Protein AF-A0A1V2LUI0-F1 (afdb_monomer)

Solvent-accessible surface area (backbone atoms only — not comparable to full-atom values): 8981 Å² total; per-residue (Å²): 119,69,72,21,39,58,34,47,72,31,49,62,90,67,61,91,48,49,74,62,80,50,76,46,82,60,92,77,87,81,79,55,61,83,66,66,63,52,61,56,50,46,32,62,78,67,65,54,58,88,95,60,56,70,68,60,56,57,69,70,43,64,90,50,72,70,36,55,54,50,52,51,54,46,50,55,46,50,58,47,51,62,73,69,50,50,42,48,81,35,43,33,41,27,56,52,56,66,46,49,51,50,19,54,73,34,62,30,47,23,31,40,43,45,47,94,87,34,64,67,45,58,64,76,38,56,40,86,87,89,34,33,67,38,22,28,56,33,71,46,72,65,59,46,50,48,46,62,73,60,30,42,17,55,30,87,106

Organism: Pichia kudriavzevii (NCBI:txid4909)

Secondary structure (DSSP, 8-state):
----SSEEEEETTSSSSEEP--EEE-SSS--B---THHHHHHHHHHTPPTT--HHHHHHTSPSSHHHHHHHHHHHHHHHHHHHTPPBPS-EEEESSHHHHHHHHHHT-EEEEE--TT-HHHHHTTEETTTEES-SEEESSHHHHHHHHHH-EEEEE-

Foldseek 3Di:
DDFFAQKAKDFDVGDDFDFQPDEDADPDDDQFDPPVVLVVQLCVVLVPDPPDDSVVVLVPDDDDPNSVVSVVSSVVSVVVCLVVIEGDAYEQEDAALVSLVNCVSNVYQYEHAHDPVSVVSQVVQDDPPRHGNHRYYDPDVVSVVVRVVSTMGIGGD

Sequence (157 aa):
MTVHGKYRLALLGQGNGVPLRGVIFDMDGTLTKPQTWMFAEMRKQLSVPDGVVILDYLLDIPDGPLREEAEGKIRAIEERAMHEQEPTLVLMVGDSREDMQAGLEAGCAVVLLRHEDNGDSEAAFAVEGSKSKLDGIVTDFFELYKLLQDGIVVDRI

pLDDT: mean 73.51, std 13.01, range [40.25, 92.31]

InterPro domains:
  IPR023214 HAD superfamily [G3DSA:3.40.50.1000] (6-150)
  IPR036412 HAD-like superfamily [SSF56784] (10-149)

Structure (mmCIF, N/CA/C/O backbone):
data_AF-A0A1V2LUI0-F1
#
_entry.id   AF-A0A1V2LUI0-F1
#
loop_
_atom_site.group_PDB
_atom_site.id
_atom_site.type_symbol
_atom_site.label_atom_id
_atom_site.label_alt_id
_atom_site.label_comp_id
_atom_site.label_asym_id
_atom_site.label_entity_id
_atom_site.label_seq_id
_atom_site.pdbx_PDB_ins_code
_atom_site.Cartn_x
_atom_site.Cartn_y
_atom_site.Cartn_z
_atom_site.occupancy
_atom_site.B_iso_or_equiv
_atom_site.auth_seq_id
_atom_site.auth_comp_id
_atom_site.auth_asym_id
_atom_site.auth_atom_id
_atom_site.pdbx_PDB_model_num
ATOM 1 N N . MET A 1 1 ? 15.942 4.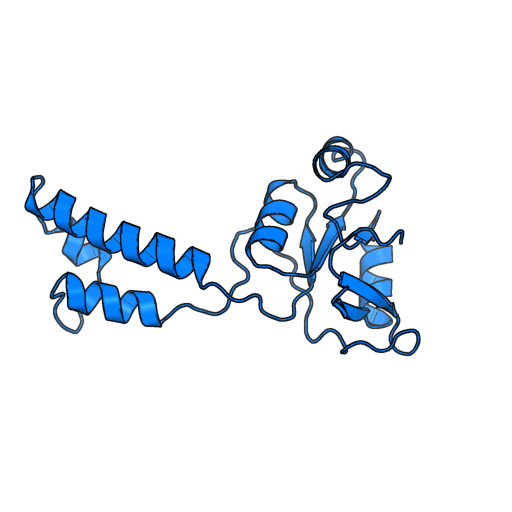928 -20.839 1.00 41.00 1 MET A N 1
ATOM 2 C CA . MET A 1 1 ? 15.668 4.398 -19.490 1.00 41.00 1 MET A CA 1
ATOM 3 C C . MET A 1 1 ? 16.882 3.645 -18.954 1.00 41.00 1 MET A C 1
ATOM 5 O O . MET A 1 1 ? 17.267 2.625 -19.520 1.00 41.00 1 MET A O 1
ATOM 9 N N . THR A 1 2 ? 17.519 4.166 -17.909 1.00 40.25 2 THR A N 1
ATOM 10 C CA . THR A 1 2 ? 18.601 3.467 -17.201 1.00 40.25 2 THR A CA 1
ATOM 11 C C . THR A 1 2 ? 17.969 2.687 -16.051 1.00 40.25 2 THR A C 1
ATOM 13 O O . THR A 1 2 ? 17.295 3.281 -15.217 1.00 40.25 2 THR A O 1
ATOM 16 N N . VAL A 1 3 ? 18.104 1.359 -16.049 1.00 48.12 3 VAL A N 1
ATOM 17 C CA . VAL A 1 3 ? 17.454 0.475 -15.067 1.00 48.12 3 VAL A CA 1
ATOM 18 C C . VAL A 1 3 ? 18.343 0.358 -13.838 1.00 48.12 3 VAL A C 1
ATOM 20 O O . VAL A 1 3 ? 19.452 -0.173 -13.929 1.00 48.12 3 VAL A O 1
ATOM 23 N N . HIS A 1 4 ? 17.858 0.816 -12.690 1.00 52.84 4 HIS A N 1
ATOM 24 C CA . HIS A 1 4 ? 18.618 0.801 -11.449 1.00 52.84 4 HIS A CA 1
ATOM 25 C C . HIS A 1 4 ? 17.738 0.385 -10.264 1.00 52.84 4 HIS A C 1
ATOM 27 O O . HIS A 1 4 ? 17.519 1.172 -9.361 1.00 52.84 4 HIS A O 1
ATOM 33 N N . GLY A 1 5 ? 17.257 -0.857 -10.222 1.00 55.66 5 GLY A N 1
ATOM 34 C CA . GLY A 1 5 ? 16.387 -1.286 -9.125 1.00 55.66 5 GLY A CA 1
ATOM 35 C C . GLY A 1 5 ? 16.284 -2.797 -8.951 1.00 55.66 5 GLY A C 1
ATOM 36 O O . GLY A 1 5 ? 17.057 -3.566 -9.532 1.00 55.66 5 GLY A O 1
ATOM 37 N N . LYS A 1 6 ? 15.349 -3.209 -8.089 1.00 59.12 6 LYS A N 1
ATOM 38 C CA . LYS A 1 6 ? 15.047 -4.614 -7.759 1.00 59.12 6 LYS A CA 1
ATOM 39 C C . LYS A 1 6 ? 14.347 -5.324 -8.913 1.00 59.12 6 LYS A C 1
ATOM 41 O O . LYS A 1 6 ? 14.353 -6.553 -8.968 1.00 59.12 6 LYS A O 1
ATOM 46 N N . TYR A 1 7 ? 13.737 -4.568 -9.818 1.00 61.38 7 TYR A N 1
ATOM 47 C CA . TYR A 1 7 ? 13.084 -5.101 -10.991 1.00 61.38 7 TYR A CA 1
ATOM 48 C C . TYR A 1 7 ? 13.709 -4.557 -12.276 1.00 61.38 7 TYR A C 1
ATOM 50 O O . TYR A 1 7 ? 14.096 -3.394 -12.379 1.00 61.38 7 TYR A O 1
ATOM 58 N N . ARG A 1 8 ? 13.805 -5.414 -13.294 1.00 67.50 8 ARG A N 1
ATOM 59 C CA . ARG A 1 8 ? 14.152 -5.005 -14.653 1.00 67.50 8 ARG A CA 1
ATOM 60 C C . ARG A 1 8 ? 12.867 -4.738 -15.413 1.00 67.50 8 ARG A C 1
ATOM 62 O O . ARG A 1 8 ? 12.042 -5.636 -15.562 1.00 67.50 8 ARG A O 1
ATOM 69 N N . LEU A 1 9 ? 12.745 -3.519 -15.920 1.00 66.75 9 LEU A N 1
ATOM 70 C CA . LEU A 1 9 ? 11.695 -3.131 -16.848 1.00 66.75 9 LEU A CA 1
ATOM 71 C C . LEU A 1 9 ? 12.211 -3.305 -18.284 1.00 66.75 9 LEU A C 1
ATOM 73 O O . LEU A 1 9 ? 13.289 -2.813 -18.624 1.00 66.75 9 LEU A O 1
ATOM 77 N N . ALA A 1 10 ? 11.459 -4.016 -19.120 1.00 69.06 10 ALA A N 1
ATOM 78 C CA . ALA A 1 10 ? 11.753 -4.201 -20.542 1.00 69.06 10 ALA A CA 1
ATOM 79 C C . ALA A 1 10 ? 10.483 -4.028 -21.382 1.00 69.06 10 ALA A C 1
ATOM 81 O O . ALA A 1 10 ? 9.377 -4.171 -20.866 1.00 69.06 10 ALA A O 1
ATOM 82 N N . LEU A 1 11 ? 10.637 -3.740 -22.676 1.00 67.19 11 LEU A N 1
ATOM 83 C CA . LEU A 1 11 ? 9.505 -3.712 -23.603 1.00 67.19 11 LEU A CA 1
ATOM 84 C C . LEU A 1 11 ? 8.947 -5.118 -23.827 1.00 67.19 11 LEU A C 1
ATOM 86 O O . LEU A 1 11 ? 9.677 -6.116 -23.760 1.00 67.19 11 LEU A O 1
ATOM 90 N N . LEU A 1 12 ? 7.656 -5.197 -24.137 1.00 60.44 12 LEU A N 1
ATOM 91 C CA . LEU A 1 12 ? 6.994 -6.452 -24.465 1.00 60.44 12 LEU A CA 1
ATOM 92 C C . LEU A 1 12 ? 7.696 -7.121 -25.661 1.00 60.44 12 LEU A C 1
ATOM 94 O O . LEU A 1 12 ? 7.850 -6.534 -26.729 1.00 60.44 12 LEU A O 1
ATOM 98 N N . GLY A 1 13 ? 8.181 -8.351 -25.463 1.00 63.00 13 GLY A N 1
ATOM 99 C CA . GLY A 1 13 ? 8.981 -9.080 -26.457 1.00 63.00 13 GLY A CA 1
ATOM 100 C C . GLY A 1 13 ? 10.499 -8.841 -26.397 1.00 63.00 13 GLY A C 1
ATOM 101 O O . GLY A 1 13 ? 11.226 -9.451 -27.177 1.00 63.00 13 GLY A O 1
ATOM 102 N N . GLN A 1 14 ? 10.994 -8.012 -25.469 1.00 68.06 14 GLN A N 1
ATOM 103 C CA . GLN A 1 14 ? 12.429 -7.756 -25.249 1.00 68.06 14 GLN A CA 1
ATOM 104 C C . GLN A 1 14 ? 12.932 -8.185 -23.853 1.00 68.06 14 GLN A C 1
ATOM 106 O O . GLN A 1 14 ? 13.972 -7.717 -23.391 1.00 68.06 14 GLN A O 1
ATOM 111 N N . GLY A 1 15 ? 12.230 -9.105 -23.182 1.00 63.03 15 GLY A N 1
ATOM 112 C CA . GLY A 1 15 ? 12.598 -9.653 -21.870 1.00 63.03 15 GLY A CA 1
ATOM 113 C C . GLY A 1 15 ? 11.846 -10.950 -21.546 1.00 63.03 15 GLY A C 1
ATOM 114 O O . GLY A 1 15 ? 10.906 -11.306 -22.254 1.00 63.03 15 GLY A O 1
ATOM 115 N N . ASN A 1 16 ? 12.263 -11.654 -20.486 1.00 65.12 16 ASN A N 1
ATOM 116 C CA . ASN A 1 16 ? 11.664 -12.932 -20.060 1.00 65.12 16 ASN A CA 1
ATOM 117 C C . ASN A 1 16 ? 10.580 -12.783 -18.977 1.00 65.12 16 ASN A C 1
ATOM 119 O O . ASN A 1 16 ? 10.050 -13.793 -18.511 1.00 65.12 16 ASN A O 1
ATOM 123 N N . GLY A 1 17 ? 10.263 -11.558 -18.567 1.00 64.81 17 GLY A N 1
ATOM 124 C CA . GLY A 1 17 ? 9.344 -11.323 -17.463 1.00 64.81 17 GLY A CA 1
ATOM 125 C C . GLY A 1 17 ? 7.868 -11.404 -17.794 1.00 64.81 17 GLY A C 1
ATOM 126 O O . GLY A 1 17 ? 7.437 -11.786 -18.883 1.00 64.81 17 GLY A O 1
ATOM 127 N N . VAL A 1 18 ? 7.070 -11.008 -16.808 1.00 70.44 18 VAL A N 1
ATOM 128 C CA . VAL A 1 18 ? 5.611 -11.019 -16.906 1.00 70.44 18 VAL A CA 1
ATOM 129 C C . VAL A 1 18 ? 5.074 -9.685 -17.439 1.00 70.44 18 VAL A C 1
ATOM 131 O O . VAL A 1 18 ? 5.539 -8.631 -16.994 1.00 70.44 18 VAL A O 1
ATOM 134 N N . PRO A 1 19 ? 4.085 -9.700 -18.361 1.00 66.25 19 PRO A N 1
ATOM 135 C CA . PRO A 1 19 ? 3.427 -8.486 -18.836 1.00 66.25 19 PRO A CA 1
ATOM 136 C C . PRO A 1 19 ? 2.828 -7.680 -17.680 1.00 66.25 19 PRO A C 1
ATOM 138 O O . PRO A 1 19 ? 2.142 -8.242 -16.816 1.00 66.25 19 PRO A O 1
ATOM 141 N N . LEU A 1 20 ? 3.055 -6.366 -17.685 1.00 65.88 20 LEU A N 1
ATOM 142 C CA . LEU A 1 20 ? 2.465 -5.437 -16.730 1.00 65.88 20 LEU A CA 1
ATOM 143 C C . LEU A 1 20 ? 0.938 -5.467 -16.874 1.00 65.88 20 LEU A C 1
ATOM 145 O O . LEU A 1 20 ? 0.399 -5.269 -17.961 1.00 65.88 20 LEU A O 1
ATOM 149 N N . ARG A 1 21 ? 0.231 -5.743 -15.773 1.00 55.94 21 ARG A N 1
ATOM 150 C CA . ARG A 1 21 ? -1.236 -5.907 -15.787 1.00 55.94 21 ARG A CA 1
ATOM 151 C C . ARG A 1 21 ? -2.004 -4.613 -15.535 1.00 55.94 21 ARG A C 1
ATOM 153 O O . ARG A 1 21 ? -3.216 -4.590 -15.716 1.00 55.94 21 ARG A O 1
ATOM 160 N N . GLY A 1 22 ? -1.316 -3.563 -15.104 1.00 51.97 22 GLY A N 1
ATOM 161 C CA . GLY A 1 22 ? -1.906 -2.272 -14.793 1.00 51.97 22 GLY A CA 1
ATOM 162 C C . GLY A 1 22 ? -0.837 -1.257 -14.413 1.00 51.97 22 GLY A C 1
ATOM 163 O O . GLY A 1 22 ? 0.238 -1.615 -13.929 1.00 51.97 22 GLY A O 1
ATOM 164 N N . VAL A 1 23 ? -1.148 0.008 -14.657 1.00 59.56 23 VAL A N 1
ATOM 165 C CA . VAL A 1 23 ? -0.324 1.165 -14.305 1.00 59.56 23 VAL A CA 1
ATOM 166 C C . VAL A 1 23 ? -1.160 1.990 -13.359 1.00 59.56 23 VAL A C 1
ATOM 168 O O . VAL A 1 23 ? -2.333 2.226 -13.659 1.00 59.56 23 VAL A O 1
ATOM 171 N N . ILE A 1 24 ? -0.584 2.410 -12.238 1.00 59.38 24 ILE A N 1
ATOM 172 C CA . ILE A 1 24 ? -1.284 3.312 -11.337 1.00 59.38 24 ILE A CA 1
ATOM 173 C C . ILE A 1 24 ? -0.493 4.612 -11.238 1.00 59.38 24 ILE A C 1
ATOM 175 O O . ILE A 1 24 ? 0.690 4.611 -10.909 1.00 59.38 24 ILE A O 1
ATOM 179 N N . PHE A 1 25 ? -1.177 5.702 -11.581 1.00 55.94 25 PHE A N 1
ATOM 180 C CA . PHE A 1 25 ? -0.789 7.055 -11.214 1.00 55.94 25 PHE A CA 1
ATOM 181 C C . PHE A 1 25 ? -1.432 7.325 -9.867 1.00 55.94 25 PHE A C 1
ATOM 183 O O . PHE A 1 25 ? -2.653 7.473 -9.791 1.00 55.94 25 PHE A O 1
ATOM 190 N N . ASP A 1 26 ? -0.626 7.304 -8.821 1.00 57.47 26 ASP A N 1
ATOM 191 C CA . ASP A 1 26 ? -1.080 7.647 -7.486 1.00 57.47 26 ASP A CA 1
ATOM 192 C C . ASP A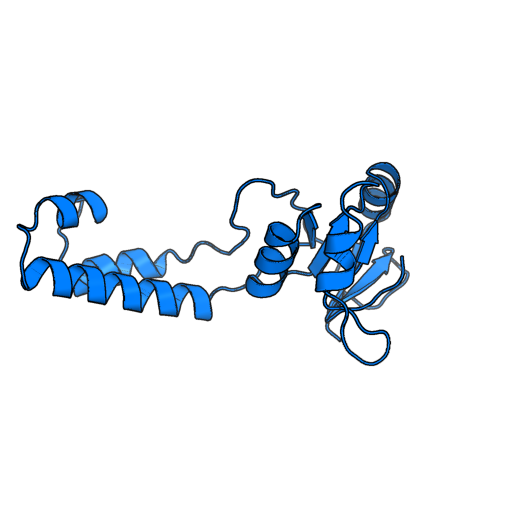 1 26 ? -0.568 9.052 -7.175 1.00 57.47 26 ASP A C 1
ATOM 194 O O . ASP A 1 26 ? 0.625 9.308 -7.299 1.00 57.47 26 ASP A O 1
ATOM 198 N N . MET A 1 27 ? -1.482 9.962 -6.849 1.00 46.59 27 MET A N 1
ATOM 199 C CA . MET A 1 27 ? -1.149 11.248 -6.231 1.00 46.59 27 MET A CA 1
ATOM 200 C C . MET A 1 27 ? -1.662 11.321 -4.787 1.00 46.59 27 MET A C 1
ATOM 202 O O . MET A 1 27 ? -1.385 12.310 -4.125 1.00 46.59 27 MET A O 1
ATOM 206 N N . ASP A 1 28 ? -2.383 10.305 -4.287 1.00 46.22 28 ASP A N 1
ATOM 207 C CA . ASP A 1 28 ? -2.980 10.297 -2.946 1.00 46.22 28 ASP A CA 1
ATOM 208 C C . ASP A 1 28 ? -3.131 8.849 -2.414 1.00 46.22 28 ASP A C 1
ATOM 210 O O . ASP A 1 28 ? -4.211 8.256 -2.388 1.00 46.22 28 ASP A O 1
ATOM 214 N N . GLY A 1 29 ? -1.991 8.306 -1.975 1.00 44.66 29 GLY A N 1
ATOM 215 C CA . GLY A 1 29 ? -1.764 7.210 -1.024 1.00 44.66 29 GLY A CA 1
ATOM 216 C C . GLY A 1 29 ? -2.797 6.085 -0.880 1.00 44.66 29 GLY A C 1
ATOM 217 O O . GLY A 1 29 ? -3.676 6.148 -0.023 1.00 44.66 29 GLY A O 1
ATOM 218 N N . THR A 1 30 ? -2.565 4.956 -1.562 1.00 50.78 30 THR A N 1
ATOM 219 C CA . THR A 1 30 ? -2.061 3.670 -0.992 1.00 50.78 30 THR A CA 1
ATOM 220 C C . THR A 1 30 ? -2.384 2.476 -1.912 1.00 50.78 30 THR A C 1
ATOM 222 O O . THR A 1 30 ? -3.502 1.967 -1.972 1.00 50.78 30 THR A O 1
A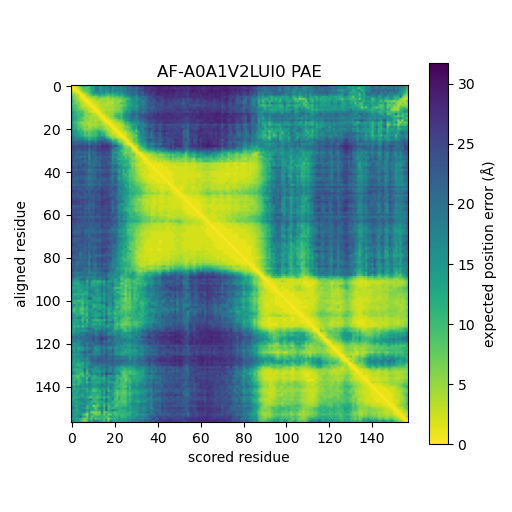TOM 225 N N . LEU A 1 31 ? -1.353 1.957 -2.593 1.00 53.28 31 LEU A N 1
ATOM 226 C CA . LEU A 1 31 ? -1.432 0.964 -3.682 1.00 53.28 31 LEU A CA 1
ATOM 227 C C . LEU A 1 31 ? -1.273 -0.493 -3.249 1.00 53.28 31 LEU A C 1
ATOM 229 O O . LEU A 1 31 ? -0.434 -1.238 -3.764 1.00 53.28 31 LEU A O 1
ATOM 233 N N . THR A 1 32 ? -2.071 -0.932 -2.288 1.00 54.84 32 THR A N 1
ATOM 234 C CA . THR A 1 32 ? -1.855 -2.249 -1.674 1.00 54.84 32 THR A CA 1
ATOM 235 C C . THR A 1 32 ? -3.100 -3.106 -1.698 1.00 54.84 32 THR A C 1
ATOM 237 O O . THR A 1 32 ? -4.219 -2.602 -1.811 1.00 54.84 32 THR A O 1
ATOM 240 N N . LYS A 1 33 ? -2.916 -4.430 -1.640 1.00 58.22 33 LYS A N 1
ATOM 241 C CA . LYS A 1 33 ? -4.066 -5.324 -1.510 1.00 58.22 33 LYS A CA 1
ATOM 242 C C . LYS A 1 33 ? -4.825 -4.967 -0.225 1.00 58.22 33 LYS A C 1
ATOM 244 O O . LYS A 1 33 ? -4.184 -4.814 0.815 1.00 58.22 33 LYS A O 1
ATOM 249 N N . PRO A 1 34 ? -6.166 -4.873 -0.262 1.00 58.19 34 PRO A N 1
ATOM 250 C CA . PRO A 1 34 ? -6.950 -4.585 0.930 1.00 58.19 34 PRO A CA 1
ATOM 251 C C . PRO A 1 34 ? -6.685 -5.621 2.028 1.00 58.19 34 PRO A C 1
ATOM 253 O O . PRO A 1 34 ? -7.030 -6.794 1.885 1.00 58.19 34 PRO A O 1
ATOM 256 N N . GLN A 1 35 ? -6.102 -5.187 3.144 1.00 68.62 35 GLN A N 1
ATOM 257 C CA . GLN A 1 35 ? -5.830 -6.030 4.312 1.00 68.62 35 GLN A CA 1
ATOM 258 C C . GLN A 1 35 ? -7.103 -6.189 5.163 1.00 68.62 35 GLN A C 1
ATOM 260 O O . GLN A 1 35 ? -7.154 -5.818 6.334 1.00 68.62 35 GLN A O 1
ATOM 265 N N . THR A 1 36 ? -8.174 -6.736 4.575 1.00 78.44 36 THR A N 1
ATOM 266 C CA . THR A 1 36 ? -9.503 -6.824 5.217 1.00 78.44 36 THR A CA 1
ATOM 267 C C . THR A 1 36 ? -9.505 -7.650 6.504 1.00 78.44 36 THR A C 1
ATOM 269 O O . THR A 1 36 ? -10.394 -7.489 7.340 1.00 78.44 36 THR A O 1
ATOM 272 N N . TRP A 1 37 ? -8.506 -8.520 6.686 1.00 84.88 37 TRP A N 1
ATOM 273 C CA . TRP A 1 37 ? -8.319 -9.304 7.904 1.00 84.88 37 TRP A CA 1
ATOM 274 C C . TRP A 1 37 ? -8.071 -8.423 9.136 1.00 84.88 37 TRP A C 1
ATOM 276 O O . TRP A 1 37 ? -8.496 -8.800 10.229 1.00 84.88 37 TRP A O 1
ATOM 286 N N . MET A 1 38 ? -7.443 -7.247 8.975 1.00 86.06 38 MET A N 1
ATOM 287 C CA . MET A 1 38 ? -7.085 -6.383 10.104 1.00 86.06 38 MET A CA 1
ATOM 288 C C . MET A 1 38 ? -8.334 -5.922 10.857 1.00 86.06 38 MET A C 1
ATOM 290 O O . MET A 1 38 ? -8.367 -5.948 12.082 1.00 86.06 38 MET A O 1
ATOM 294 N N . PHE A 1 39 ? -9.408 -5.607 10.127 1.00 88.38 39 PHE A N 1
ATOM 295 C CA . PHE A 1 39 ? -10.666 -5.156 10.716 1.00 88.38 39 PHE A CA 1
ATOM 296 C C . PHE A 1 39 ? -11.380 -6.275 11.475 1.00 88.38 39 PHE A C 1
ATOM 298 O O . PHE A 1 39 ? -11.975 -6.029 12.523 1.00 88.38 39 PHE A O 1
ATOM 305 N N . ALA A 1 40 ? -11.310 -7.511 10.974 1.00 86.19 40 ALA A N 1
ATOM 306 C CA . ALA A 1 40 ? -11.862 -8.669 11.671 1.00 86.19 40 ALA A CA 1
ATOM 307 C C . ALA A 1 40 ? -11.105 -8.940 12.983 1.00 86.19 40 ALA A C 1
ATOM 309 O O . ALA A 1 40 ? -11.723 -9.205 14.015 1.00 86.19 40 ALA A O 1
ATOM 310 N N . GLU A 1 41 ? -9.777 -8.814 12.961 1.00 90.81 41 GLU A N 1
ATOM 311 C CA . GLU A 1 41 ? -8.935 -8.988 14.144 1.00 90.81 41 GLU A CA 1
ATOM 312 C C . GLU A 1 41 ? -9.144 -7.858 15.166 1.00 90.81 41 GLU A C 1
ATOM 314 O O . GLU A 1 41 ? -9.319 -8.141 16.350 1.00 90.81 41 GLU A O 1
ATOM 319 N N . MET A 1 42 ? -9.230 -6.597 14.722 1.00 91.75 42 MET A N 1
ATOM 320 C CA . MET A 1 42 ? -9.545 -5.451 15.586 1.00 91.75 42 MET A CA 1
ATOM 321 C C . MET A 1 42 ? -10.876 -5.660 16.310 1.00 91.75 42 MET A C 1
ATOM 323 O O . MET A 1 42 ? -10.931 -5.554 17.535 1.00 91.75 42 MET A O 1
ATOM 327 N N . ARG A 1 43 ? -11.940 -6.035 15.582 1.00 91.88 43 ARG A N 1
ATOM 328 C CA . ARG A 1 43 ? -13.255 -6.325 16.182 1.00 91.88 43 ARG A CA 1
ATOM 329 C C . ARG A 1 43 ? -13.168 -7.406 17.249 1.00 91.88 43 ARG A C 1
ATOM 331 O O . ARG A 1 43 ? -13.739 -7.250 18.324 1.00 91.88 43 ARG A O 1
ATOM 338 N N . LYS A 1 44 ? -12.426 -8.477 16.970 1.00 91.81 44 LYS A N 1
ATOM 339 C CA . LYS A 1 44 ? -12.241 -9.592 17.898 1.00 91.81 44 LYS A CA 1
ATOM 340 C C . LYS A 1 44 ? -11.471 -9.178 19.155 1.00 91.81 44 LYS A C 1
ATOM 342 O O . LYS A 1 44 ? -11.890 -9.529 20.253 1.00 91.81 44 LYS A O 1
ATOM 347 N N . GLN A 1 45 ? -10.369 -8.439 19.018 1.00 91.38 45 GLN A N 1
ATOM 348 C CA . GLN A 1 45 ? -9.526 -8.046 20.156 1.00 91.38 45 GLN A CA 1
ATOM 349 C C . GLN A 1 45 ? -10.160 -6.967 21.037 1.00 91.38 45 GLN A C 1
ATOM 351 O O . GLN A 1 45 ? -9.948 -6.957 22.251 1.00 91.38 45 GLN A O 1
ATOM 356 N N . LEU A 1 46 ? -10.945 -6.078 20.431 1.00 90.56 46 LEU A N 1
ATOM 357 C CA . LEU A 1 46 ? -11.678 -5.019 21.122 1.00 90.56 46 LEU A CA 1
ATOM 358 C C . LEU A 1 46 ? -13.063 -5.475 21.596 1.00 90.56 46 LEU A C 1
ATOM 360 O O . LEU A 1 46 ? -13.728 -4.739 22.313 1.00 90.56 46 LEU A O 1
ATOM 364 N N . SER A 1 47 ? -13.507 -6.679 21.211 1.00 91.12 47 SER A N 1
ATOM 365 C CA . SER A 1 47 ? -14.880 -7.158 21.438 1.00 91.12 47 SER A CA 1
ATOM 366 C C . SER A 1 47 ? -15.944 -6.178 20.914 1.00 91.12 47 SER A C 1
ATOM 368 O O . SER A 1 47 ? -16.981 -5.972 21.546 1.00 91.12 47 SER A O 1
ATOM 370 N N . VAL A 1 48 ? -15.679 -5.563 19.754 1.00 89.75 48 VAL A N 1
ATOM 371 C CA . VAL A 1 48 ? -16.590 -4.604 19.108 1.00 89.75 48 VAL A CA 1
ATOM 372 C C . VAL A 1 48 ? -17.834 -5.359 18.628 1.00 89.75 48 VAL A C 1
ATOM 374 O O . VAL A 1 48 ? -17.684 -6.325 17.872 1.00 89.75 48 VAL A O 1
ATOM 377 N N . PRO A 1 49 ? -19.053 -4.931 19.004 1.00 88.56 49 PRO A N 1
ATOM 378 C CA . PRO A 1 49 ? -20.279 -5.583 18.562 1.00 88.56 49 PRO A CA 1
ATOM 379 C C . PRO A 1 49 ? -20.461 -5.560 17.038 1.00 88.56 49 PRO A C 1
ATOM 381 O O . PRO A 1 49 ? -19.995 -4.654 16.335 1.00 88.56 49 PRO A O 1
ATOM 384 N N . ASP A 1 50 ? -21.200 -6.542 16.526 1.00 88.88 50 ASP A N 1
ATOM 385 C CA . ASP A 1 50 ? -21.575 -6.583 15.114 1.00 88.88 50 ASP A CA 1
ATOM 386 C C . ASP A 1 50 ? -22.402 -5.348 14.729 1.00 88.88 50 ASP A C 1
ATOM 388 O O . ASP A 1 50 ? -23.271 -4.894 15.473 1.00 88.88 50 ASP A O 1
ATOM 392 N N . GLY A 1 51 ? -22.118 -4.787 13.552 1.00 87.19 51 GLY A N 1
ATOM 393 C CA . GLY A 1 51 ? -22.792 -3.588 13.043 1.00 87.19 51 GLY A CA 1
ATOM 394 C C . GLY A 1 51 ? -22.278 -2.255 13.602 1.00 87.19 51 GLY A C 1
ATOM 395 O O . GLY A 1 51 ? -22.664 -1.212 13.086 1.00 87.19 51 GLY A O 1
ATOM 396 N N . VAL A 1 52 ? -21.375 -2.265 14.588 1.00 88.50 52 VAL A N 1
ATOM 397 C CA . VAL A 1 52 ? -20.755 -1.044 15.135 1.00 88.50 52 VAL A CA 1
ATOM 398 C C . VAL A 1 52 ? -19.487 -0.693 14.352 1.00 88.50 52 VAL A C 1
ATOM 400 O O . VAL A 1 52 ? -18.699 -1.582 14.017 1.00 88.50 52 VAL A O 1
ATOM 403 N N . VAL A 1 53 ? -19.268 0.584 14.035 1.00 87.25 53 VAL A N 1
ATOM 404 C CA . VAL A 1 53 ? -18.027 1.072 13.406 1.00 87.25 53 VAL A CA 1
ATOM 405 C C . VAL A 1 53 ? -16.910 1.107 14.456 1.00 87.25 53 VAL A C 1
ATOM 407 O O . VAL A 1 53 ? -17.109 1.598 15.559 1.00 87.25 53 VAL A O 1
ATOM 410 N N . ILE A 1 54 ? -15.726 0.580 14.127 1.00 86.88 54 ILE A N 1
ATOM 411 C CA . ILE A 1 54 ? -14.610 0.431 15.085 1.00 86.88 54 ILE A CA 1
ATOM 412 C C . ILE A 1 54 ? -14.139 1.794 15.624 1.00 86.88 54 ILE A C 1
ATOM 414 O O . ILE A 1 54 ? -13.835 1.907 16.808 1.00 86.88 54 ILE A O 1
ATOM 418 N N . LEU A 1 55 ? -14.111 2.823 14.769 1.00 86.00 55 LEU A N 1
ATOM 419 C CA . LEU A 1 55 ? -13.722 4.180 15.162 1.00 86.00 55 LEU A CA 1
ATOM 420 C C . LEU A 1 55 ? -14.743 4.816 16.110 1.00 86.00 55 LEU A C 1
ATOM 422 O O . LEU A 1 55 ? -14.348 5.359 17.134 1.00 86.00 55 LEU A O 1
ATOM 426 N N . ASP A 1 56 ? -16.037 4.674 15.823 1.00 88.62 56 ASP A N 1
ATOM 427 C CA . ASP A 1 56 ? -17.097 5.163 16.712 1.00 88.62 56 ASP A CA 1
ATOM 428 C C . ASP A 1 56 ? -17.035 4.449 18.071 1.00 88.62 56 ASP A C 1
ATOM 430 O O . ASP A 1 56 ? -17.099 5.090 19.115 1.00 88.62 56 ASP A O 1
ATOM 434 N N . TYR A 1 57 ? -16.788 3.132 18.069 1.00 89.75 57 TYR A N 1
ATOM 435 C CA . TYR A 1 57 ? -16.603 2.357 19.298 1.00 89.75 57 TYR A CA 1
ATOM 436 C C . TYR A 1 57 ? -15.445 2.881 20.160 1.00 89.75 57 TYR A C 1
ATOM 438 O O . TYR A 1 57 ? -15.586 2.959 21.374 1.00 89.75 57 TYR A O 1
ATOM 446 N N . LEU A 1 58 ? -14.309 3.254 19.558 1.00 87.31 58 LEU A N 1
ATOM 447 C CA . LEU A 1 58 ? -13.169 3.839 20.282 1.00 87.31 58 LEU A CA 1
ATOM 448 C C . LEU A 1 58 ? -13.465 5.224 20.854 1.00 87.31 58 LEU A C 1
ATOM 450 O O . LEU A 1 58 ? -12.929 5.563 21.908 1.00 87.31 58 LEU A O 1
ATOM 454 N N . LEU A 1 59 ? -14.255 6.030 20.141 1.00 89.44 59 LEU A N 1
ATOM 455 C CA . LEU A 1 59 ? -14.635 7.374 20.580 1.00 89.44 59 LEU A CA 1
ATOM 456 C C . LEU A 1 59 ? -15.586 7.330 21.781 1.00 89.44 59 LEU A C 1
ATOM 458 O O . LEU A 1 59 ? -15.551 8.233 22.613 1.00 89.44 59 LEU A O 1
ATOM 462 N N . ASP A 1 60 ? -16.382 6.266 21.898 1.00 91.88 60 ASP A N 1
ATOM 463 C CA . ASP A 1 60 ? -17.282 6.041 23.031 1.00 91.88 60 ASP A CA 1
ATOM 464 C C . ASP A 1 60 ? -16.561 5.524 24.292 1.00 91.88 60 ASP A C 1
ATOM 466 O O . ASP A 1 60 ? -17.136 5.557 25.386 1.00 91.88 60 ASP A O 1
ATOM 470 N N . ILE A 1 61 ? -15.309 5.056 24.184 1.00 89.50 61 ILE A N 1
ATOM 471 C CA . ILE A 1 61 ? -14.506 4.678 25.356 1.00 89.50 61 ILE A CA 1
ATOM 472 C C . ILE A 1 61 ? -14.046 5.964 26.061 1.00 89.50 61 ILE A C 1
ATOM 474 O O . ILE A 1 61 ? -13.356 6.774 25.443 1.00 89.50 61 ILE A O 1
ATOM 478 N N . PRO A 1 62 ? -14.351 6.160 27.359 1.00 91.56 62 PRO A N 1
ATOM 479 C CA . PRO A 1 62 ? -13.830 7.295 28.110 1.00 91.56 62 PRO A CA 1
ATOM 480 C C . PRO A 1 62 ? -12.302 7.293 28.149 1.00 91.56 62 PRO A C 1
ATOM 482 O O . PRO A 1 62 ? -11.681 6.235 28.289 1.00 91.56 62 PRO A O 1
ATOM 485 N N . ASP A 1 63 ? -11.700 8.481 28.103 1.00 90.81 63 ASP A N 1
ATOM 486 C CA . ASP A 1 63 ? -10.255 8.626 28.258 1.00 90.81 63 ASP A CA 1
ATOM 487 C C . ASP A 1 63 ? -9.769 7.967 29.558 1.00 90.81 63 ASP A C 1
ATOM 489 O O . ASP A 1 63 ? -10.349 8.133 30.637 1.00 90.81 63 ASP A O 1
ATOM 493 N N . GLY A 1 64 ? -8.690 7.197 29.446 1.00 91.56 64 GLY A N 1
ATOM 494 C CA . GLY A 1 64 ? -8.114 6.449 30.552 1.00 91.56 64 GLY A CA 1
ATOM 495 C C . GLY A 1 64 ? -7.465 5.138 30.104 1.00 91.56 64 GLY A C 1
ATOM 496 O O . GLY A 1 64 ? -7.342 4.880 28.905 1.00 91.56 64 GLY A O 1
ATOM 497 N N . PRO A 1 65 ? -7.093 4.271 31.062 1.00 92.06 65 PRO A N 1
ATOM 498 C CA . PRO A 1 65 ? -6.310 3.064 30.784 1.00 92.06 65 PRO A CA 1
ATOM 499 C C . PRO A 1 65 ? -6.961 2.110 29.772 1.00 92.06 65 PRO A C 1
ATOM 501 O O . PRO A 1 65 ? -6.269 1.447 29.009 1.00 92.06 65 PRO A O 1
ATOM 504 N N . LEU A 1 66 ? -8.297 2.053 29.743 1.00 87.75 66 LEU A N 1
ATOM 505 C CA . LEU A 1 66 ? -9.048 1.207 28.808 1.00 87.75 66 LEU A CA 1
ATOM 506 C C . LEU A 1 66 ? -8.938 1.696 27.358 1.00 87.75 66 LEU A C 1
ATOM 508 O O . LEU A 1 66 ? -8.855 0.878 26.443 1.00 87.75 66 LEU A O 1
ATOM 512 N N . ARG A 1 67 ? -8.922 3.018 27.146 1.00 89.69 67 ARG A N 1
ATOM 513 C CA . ARG A 1 67 ? -8.772 3.620 25.817 1.00 89.69 67 ARG A CA 1
ATOM 514 C C . ARG A 1 67 ? -7.348 3.446 25.301 1.00 89.69 67 ARG A C 1
ATOM 516 O O . ARG A 1 67 ? -7.169 3.025 24.165 1.00 89.69 67 ARG A O 1
ATOM 523 N N . GLU A 1 68 ? -6.354 3.652 26.165 1.00 91.50 68 GLU A N 1
ATOM 524 C CA . GLU A 1 68 ? -4.943 3.402 25.839 1.00 91.50 68 GLU A CA 1
ATOM 525 C C . GLU A 1 68 ? -4.691 1.934 25.457 1.00 91.50 68 GLU A C 1
ATOM 527 O O . GLU A 1 68 ? -3.992 1.652 24.483 1.00 91.50 68 GLU A O 1
ATOM 532 N N . GLU A 1 69 ? -5.292 0.980 26.178 1.00 92.31 69 GLU A N 1
ATOM 533 C CA . GLU A 1 69 ? -5.182 -0.444 25.842 1.00 92.31 69 GLU A CA 1
ATOM 534 C C . GLU A 1 69 ? -5.824 -0.763 24.480 1.00 92.31 69 GLU A C 1
ATOM 536 O O . GLU A 1 69 ? -5.264 -1.524 23.685 1.00 92.31 69 GLU A O 1
ATOM 541 N N . ALA A 1 70 ? -6.991 -0.179 24.193 1.00 90.19 70 ALA A N 1
ATOM 542 C CA . ALA A 1 70 ? -7.695 -0.354 22.925 1.00 90.19 70 ALA A CA 1
ATOM 543 C C . ALA A 1 70 ? -6.894 0.206 21.736 1.00 90.19 70 ALA A C 1
ATOM 545 O O . ALA A 1 70 ? -6.695 -0.494 20.741 1.00 90.19 70 ALA A O 1
ATOM 546 N N . GLU A 1 71 ? -6.382 1.430 21.858 1.00 91.06 71 GLU A N 1
ATOM 547 C CA . GLU A 1 71 ? -5.527 2.062 20.847 1.00 91.06 71 GLU A CA 1
ATOM 548 C C . GLU A 1 71 ? -4.225 1.274 20.639 1.00 91.06 71 GLU A C 1
ATOM 550 O O . GLU A 1 71 ? -3.811 1.046 19.502 1.00 91.06 71 GLU A O 1
ATOM 555 N N . GLY A 1 72 ? -3.616 0.768 21.717 1.00 90.75 72 GLY A N 1
ATOM 556 C CA . GLY A 1 72 ? -2.424 -0.077 21.643 1.00 90.75 72 GLY A CA 1
ATOM 557 C C . GLY A 1 72 ? -2.643 -1.369 20.846 1.00 90.75 72 GLY A C 1
ATOM 558 O O . GLY A 1 72 ? -1.788 -1.752 20.045 1.00 90.75 72 GLY A O 1
ATOM 559 N N . LYS A 1 73 ? -3.802 -2.024 21.008 1.00 92.12 73 LYS A N 1
ATOM 560 C CA . LYS A 1 73 ? -4.170 -3.222 20.228 1.00 92.12 73 LYS A CA 1
ATOM 561 C C . LYS A 1 73 ? -4.319 -2.912 18.741 1.00 92.12 73 LYS A C 1
ATOM 563 O O . LYS A 1 73 ? -3.821 -3.669 17.911 1.00 92.12 73 LYS A O 1
ATOM 568 N N . ILE A 1 74 ? -4.974 -1.801 18.403 1.00 88.94 74 ILE A N 1
ATOM 569 C CA . ILE A 1 74 ? -5.147 -1.364 17.010 1.00 88.94 74 ILE A CA 1
ATOM 570 C C . ILE A 1 74 ? -3.797 -1.087 16.376 1.00 88.94 74 ILE A C 1
ATOM 572 O O . ILE A 1 74 ? -3.497 -1.653 15.330 1.00 88.94 74 ILE A O 1
ATOM 576 N N . ARG A 1 75 ? -2.954 -0.311 17.058 1.00 87.19 75 ARG A N 1
ATOM 577 C CA . ARG A 1 75 ? -1.621 0.030 16.571 1.00 87.19 75 ARG A CA 1
ATOM 578 C C . ARG A 1 75 ? -0.775 -1.211 16.290 1.00 87.19 75 ARG A C 1
ATOM 580 O O . ARG A 1 75 ? -0.140 -1.292 15.246 1.00 87.19 75 ARG A O 1
ATOM 587 N N . ALA A 1 76 ? -0.807 -2.211 17.171 1.00 88.94 76 ALA A N 1
ATOM 588 C CA . ALA A 1 76 ? -0.088 -3.466 16.950 1.00 88.94 76 ALA A CA 1
ATOM 589 C C . ALA A 1 76 ? -0.609 -4.242 15.723 1.00 88.94 76 ALA A C 1
ATOM 591 O O . ALA A 1 76 ? 0.168 -4.866 14.996 1.00 88.94 76 ALA A O 1
ATOM 592 N N . ILE A 1 77 ? -1.923 -4.211 15.478 1.00 87.81 77 ILE A N 1
ATOM 593 C CA . ILE A 1 77 ? -2.536 -4.827 14.296 1.00 87.81 77 ILE A CA 1
ATOM 594 C C . ILE A 1 77 ? -2.145 -4.065 13.023 1.00 87.81 77 ILE A C 1
ATOM 596 O O . ILE A 1 77 ? -1.7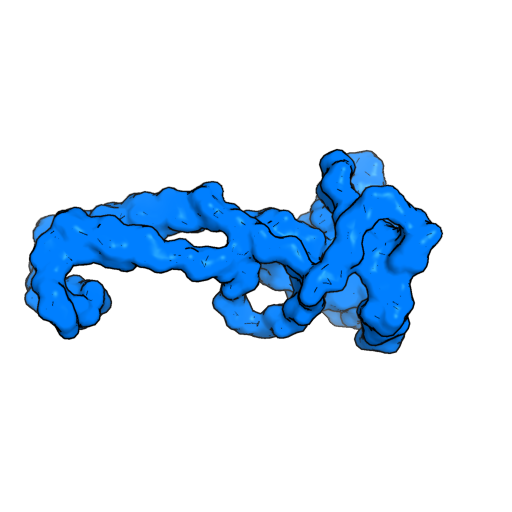93 -4.704 12.032 1.00 87.81 77 ILE A O 1
ATOM 600 N N . GLU A 1 78 ? -2.177 -2.733 13.047 1.00 81.75 78 GLU A N 1
ATOM 601 C CA . GLU A 1 78 ? -1.777 -1.870 11.928 1.00 81.75 78 GLU A CA 1
ATOM 602 C C . GLU A 1 78 ? -0.300 -2.054 11.573 1.00 81.75 78 GLU A C 1
ATOM 604 O O . GLU A 1 78 ? 0.029 -2.273 10.409 1.00 81.75 78 GLU A O 1
ATOM 609 N N . GLU A 1 79 ? 0.586 -2.061 12.573 1.00 80.25 79 GLU A N 1
ATOM 610 C CA . GLU A 1 79 ? 2.018 -2.312 12.386 1.00 80.25 79 GLU A CA 1
ATOM 611 C C . GLU A 1 79 ? 2.261 -3.678 11.728 1.00 80.25 79 GLU A C 1
ATOM 613 O O . GLU A 1 79 ? 3.084 -3.793 10.816 1.00 80.25 79 GLU A O 1
ATOM 618 N N . ARG A 1 80 ? 1.508 -4.716 12.121 1.00 83.56 80 ARG A N 1
ATOM 619 C CA . ARG A 1 80 ? 1.588 -6.032 11.471 1.00 83.56 80 ARG A CA 1
ATOM 620 C C . ARG A 1 80 ? 1.036 -6.004 10.047 1.00 83.56 80 ARG A C 1
ATOM 622 O O . ARG A 1 80 ? 1.657 -6.561 9.147 1.00 83.56 80 ARG A O 1
ATOM 629 N N . ALA A 1 81 ? -0.106 -5.358 9.830 1.00 78.38 81 ALA A N 1
ATOM 630 C CA . ALA A 1 81 ? -0.730 -5.265 8.515 1.00 78.38 81 ALA A CA 1
ATOM 631 C C . ALA A 1 81 ? 0.137 -4.526 7.495 1.00 78.38 81 ALA A C 1
ATOM 633 O O . ALA A 1 81 ? 0.150 -4.930 6.332 1.00 78.38 81 ALA A O 1
ATOM 634 N N . MET A 1 82 ? 0.878 -3.515 7.949 1.00 72.19 82 MET A N 1
ATOM 635 C CA . MET A 1 82 ? 1.898 -2.805 7.181 1.00 72.19 82 MET A CA 1
ATOM 636 C C . MET A 1 82 ? 3.071 -3.725 6.811 1.00 72.19 82 MET A C 1
ATOM 638 O O . MET A 1 82 ? 3.515 -3.731 5.669 1.00 72.19 82 MET A O 1
ATOM 642 N N . HIS A 1 83 ? 3.548 -4.561 7.738 1.00 69.56 83 HIS A N 1
ATOM 643 C CA . HIS A 1 83 ? 4.636 -5.510 7.454 1.00 69.56 83 HIS A CA 1
ATOM 644 C C . HIS A 1 83 ? 4.222 -6.659 6.522 1.00 69.56 83 HIS A C 1
ATOM 646 O O . HIS A 1 83 ? 5.034 -7.143 5.736 1.00 69.56 83 HIS A O 1
ATOM 652 N N . GLU A 1 84 ? 2.978 -7.126 6.625 1.00 73.25 84 GLU A N 1
ATOM 653 C CA . GLU A 1 84 ? 2.425 -8.228 5.820 1.00 73.25 84 GLU A CA 1
ATOM 654 C C . GLU A 1 84 ? 1.829 -7.754 4.486 1.00 73.25 84 GLU A C 1
ATOM 656 O O . GLU A 1 84 ? 1.209 -8.531 3.757 1.00 73.25 84 GLU A O 1
ATOM 661 N N . GLN A 1 85 ? 1.950 -6.466 4.184 1.00 66.44 85 GLN A N 1
ATOM 662 C CA . GLN A 1 85 ? 1.355 -5.853 3.012 1.00 66.44 85 GLN A CA 1
ATOM 663 C C . GLN A 1 85 ? 2.029 -6.376 1.743 1.00 66.44 85 GLN A C 1
ATOM 665 O O . GLN A 1 85 ? 3.246 -6.310 1.580 1.00 66.44 85 GLN A O 1
ATOM 670 N N . GLU A 1 86 ? 1.223 -6.917 0.828 1.00 60.84 86 GLU A N 1
ATOM 671 C CA . GLU A 1 86 ? 1.723 -7.387 -0.459 1.00 60.84 86 GLU A CA 1
ATOM 672 C C . GLU A 1 86 ? 1.473 -6.351 -1.564 1.00 60.84 86 GLU A C 1
ATOM 674 O O . GLU A 1 86 ? 0.327 -5.901 -1.730 1.00 60.84 86 GLU A O 1
ATOM 679 N N . PRO A 1 87 ? 2.492 -6.045 -2.391 1.00 55.12 87 PRO A N 1
ATOM 680 C CA . PRO A 1 87 ? 2.300 -5.260 -3.599 1.00 55.12 87 PRO A CA 1
ATOM 681 C C . PRO A 1 87 ? 1.315 -5.966 -4.516 1.00 55.12 87 PRO A C 1
ATOM 683 O O . PRO A 1 87 ? 1.380 -7.181 -4.745 1.00 55.12 87 PRO A O 1
ATOM 686 N N . THR A 1 88 ? 0.450 -5.182 -5.142 1.00 54.97 88 THR A N 1
ATOM 687 C CA . THR A 1 88 ? -0.154 -5.628 -6.396 1.00 54.97 88 THR A CA 1
ATOM 688 C C . THR A 1 88 ? 0.929 -5.516 -7.483 1.00 54.97 88 THR A C 1
ATOM 690 O O . THR A 1 88 ? 1.776 -4.635 -7.392 1.00 54.97 88 THR A O 1
ATOM 693 N N . LEU A 1 89 ? 0.966 -6.410 -8.485 1.00 60.88 89 LEU A N 1
ATOM 694 C CA . LEU A 1 89 ? 1.906 -6.342 -9.628 1.00 60.88 89 LEU A CA 1
ATOM 695 C C . LEU A 1 89 ? 1.650 -5.070 -10.459 1.00 60.88 89 LEU A C 1
ATOM 697 O O . LEU A 1 89 ? 0.989 -5.111 -11.497 1.00 60.88 89 LEU A O 1
ATOM 701 N N . VAL A 1 90 ? 2.129 -3.943 -9.948 1.00 65.38 90 VAL A N 1
ATOM 702 C CA . VAL A 1 90 ? 1.815 -2.588 -10.383 1.00 65.38 90 VAL A CA 1
ATOM 703 C C . VAL A 1 90 ? 3.114 -1.795 -10.464 1.00 65.38 90 VAL A C 1
ATOM 705 O O . VAL A 1 90 ? 4.020 -1.951 -9.642 1.00 65.38 90 VAL A O 1
ATOM 708 N N . LEU A 1 91 ? 3.186 -0.954 -11.490 1.00 74.50 91 LEU A N 1
ATOM 709 C CA . LEU A 1 91 ? 4.188 0.090 -11.627 1.00 74.50 91 LEU A CA 1
ATOM 710 C C . LEU A 1 91 ? 3.690 1.338 -10.885 1.00 74.50 91 LEU A C 1
ATOM 712 O O . LEU A 1 91 ? 2.645 1.871 -11.258 1.00 74.50 91 LEU A O 1
ATOM 716 N N . MET A 1 92 ? 4.414 1.769 -9.853 1.00 79.81 92 MET A N 1
ATOM 717 C CA . MET A 1 92 ? 4.228 3.060 -9.192 1.00 79.81 92 MET A CA 1
ATOM 718 C C . MET A 1 92 ? 4.962 4.122 -10.001 1.00 79.81 92 MET A C 1
ATOM 720 O O . MET A 1 92 ? 6.181 4.032 -10.165 1.00 79.81 92 MET A O 1
ATOM 724 N N . VAL A 1 93 ? 4.226 5.113 -10.498 1.00 82.38 93 VAL A N 1
ATOM 725 C CA . VAL A 1 93 ? 4.807 6.292 -11.141 1.00 82.38 93 VAL A CA 1
ATOM 726 C C . VAL A 1 93 ? 4.420 7.523 -10.343 1.00 82.38 93 VAL A C 1
ATOM 728 O O . VAL A 1 93 ? 3.234 7.771 -10.152 1.00 82.38 93 VAL A O 1
ATOM 731 N N . GLY A 1 94 ? 5.417 8.288 -9.917 1.00 80.88 94 GLY A N 1
ATOM 732 C CA . GLY A 1 94 ? 5.224 9.536 -9.186 1.00 80.88 94 GLY A CA 1
ATOM 733 C C . GLY A 1 94 ? 6.393 10.479 -9.410 1.00 80.88 94 GLY A C 1
ATOM 734 O O . GLY A 1 94 ? 7.409 10.090 -9.991 1.00 80.88 94 GLY A O 1
ATOM 735 N N . ASP A 1 95 ? 6.238 11.723 -8.995 1.00 79.44 95 ASP A N 1
ATOM 736 C CA . ASP A 1 95 ? 7.205 12.795 -9.221 1.00 79.44 95 ASP A CA 1
ATOM 737 C C . ASP A 1 95 ? 7.903 13.230 -7.922 1.00 79.44 95 ASP A C 1
ATOM 739 O O . ASP A 1 95 ? 8.970 13.850 -7.969 1.00 79.44 95 ASP A O 1
ATOM 743 N N . SER A 1 96 ? 7.362 12.840 -6.766 1.00 77.00 96 SER A N 1
ATOM 744 C CA . SER A 1 96 ? 7.877 13.189 -5.443 1.00 77.00 96 SER A CA 1
ATOM 745 C C . SER A 1 96 ? 8.667 12.056 -4.771 1.00 77.00 96 SER A C 1
ATOM 747 O O . SER A 1 96 ? 8.703 10.905 -5.218 1.00 77.00 96 SER A O 1
ATOM 749 N N . ARG A 1 97 ? 9.342 12.375 -3.657 1.00 77.44 97 ARG A N 1
ATOM 750 C CA . ARG A 1 97 ? 10.061 11.370 -2.852 1.00 77.44 97 ARG A CA 1
ATOM 751 C C . ARG A 1 97 ? 9.089 10.467 -2.103 1.00 77.44 97 ARG A C 1
ATOM 753 O O . ARG A 1 97 ? 9.372 9.286 -1.915 1.00 77.44 97 ARG A O 1
ATOM 760 N N . GLU A 1 98 ? 7.972 11.033 -1.680 1.00 78.44 98 GLU A N 1
ATOM 761 C CA . GLU A 1 98 ? 6.898 10.370 -0.961 1.00 78.44 98 GLU A CA 1
ATOM 762 C C . GLU A 1 98 ? 6.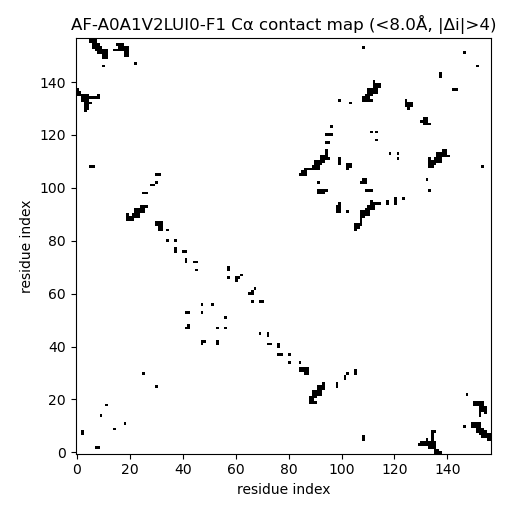302 9.248 -1.821 1.00 78.44 98 GLU A C 1
ATOM 764 O O . GLU A 1 98 ? 6.177 8.120 -1.344 1.00 78.44 98 GLU A O 1
ATOM 769 N N . ASP A 1 99 ? 6.088 9.504 -3.114 1.00 76.12 99 ASP A N 1
ATOM 770 C CA . ASP A 1 99 ? 5.619 8.505 -4.083 1.00 76.12 99 ASP A CA 1
ATOM 771 C C . ASP A 1 99 ? 6.582 7.325 -4.211 1.00 76.12 99 ASP A C 1
ATOM 773 O O . ASP A 1 99 ? 6.201 6.151 -4.162 1.00 76.12 99 ASP A O 1
ATOM 777 N N . MET A 1 100 ? 7.869 7.635 -4.376 1.00 83.62 100 MET A N 1
ATOM 778 C CA . MET A 1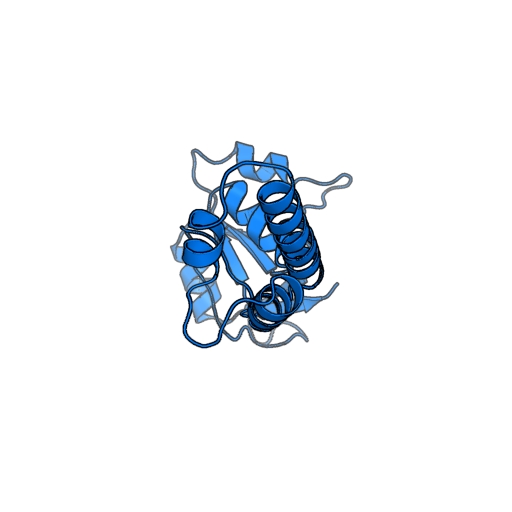 100 ? 8.892 6.611 -4.554 1.00 83.62 100 MET A CA 1
ATOM 779 C C . MET A 1 100 ? 9.057 5.781 -3.282 1.00 83.62 100 MET A C 1
ATOM 781 O O . MET A 1 100 ? 9.188 4.560 -3.361 1.00 83.62 100 MET A O 1
ATOM 785 N N . GLN A 1 101 ? 9.005 6.413 -2.107 1.00 78.25 101 GLN A N 1
ATOM 786 C CA . GLN A 1 101 ? 9.072 5.712 -0.830 1.00 78.25 101 GLN A CA 1
ATOM 787 C C . GLN A 1 101 ? 7.849 4.807 -0.629 1.00 78.25 101 GLN A C 1
ATOM 789 O O . GLN A 1 101 ? 8.024 3.636 -0.294 1.00 78.25 101 GLN A O 1
ATOM 794 N N . ALA A 1 102 ? 6.643 5.296 -0.925 1.00 76.44 102 ALA A N 1
ATOM 795 C CA . ALA A 1 102 ? 5.416 4.510 -0.835 1.00 76.44 102 ALA A CA 1
ATOM 796 C C . ALA A 1 102 ? 5.439 3.300 -1.781 1.00 76.44 102 ALA A C 1
ATOM 798 O O . ALA A 1 102 ? 5.116 2.185 -1.376 1.00 76.44 102 ALA A O 1
ATOM 799 N N . GLY A 1 103 ? 5.879 3.483 -3.031 1.00 76.44 103 GLY A N 1
ATOM 800 C CA . GLY A 1 103 ? 6.021 2.382 -3.983 1.00 76.44 103 GLY A CA 1
ATOM 801 C C . GLY A 1 103 ? 7.068 1.347 -3.558 1.00 76.44 103 GLY A C 1
ATOM 802 O O . GLY A 1 103 ? 6.838 0.145 -3.713 1.00 76.44 103 GLY A O 1
ATOM 803 N N . LEU A 1 104 ? 8.188 1.793 -2.977 1.00 76.00 104 LEU A N 1
ATOM 804 C CA . LEU A 1 104 ? 9.234 0.917 -2.442 1.00 76.00 104 LEU A CA 1
ATOM 805 C C . LEU A 1 104 ? 8.748 0.105 -1.238 1.00 76.00 104 LEU A C 1
ATOM 807 O O . LEU A 1 104 ? 8.992 -1.102 -1.189 1.00 76.00 104 LEU A O 1
ATOM 811 N N . GLU A 1 105 ? 8.063 0.746 -0.290 1.00 76.00 105 GLU A N 1
ATOM 812 C CA . GLU A 1 105 ? 7.485 0.107 0.900 1.00 76.00 105 GLU A CA 1
ATOM 813 C C . GLU A 1 105 ? 6.370 -0.868 0.528 1.00 76.00 105 GLU A C 1
ATOM 815 O O . GLU A 1 105 ? 6.332 -1.986 1.040 1.00 76.00 105 GLU A O 1
ATOM 820 N N . ALA A 1 106 ? 5.531 -0.497 -0.442 1.00 70.81 106 ALA A N 1
ATOM 821 C CA . ALA A 1 106 ? 4.526 -1.386 -1.003 1.00 70.81 106 ALA A CA 1
ATOM 822 C C . ALA A 1 106 ? 5.150 -2.558 -1.774 1.00 70.81 106 ALA A C 1
ATOM 824 O O . ALA A 1 106 ? 4.479 -3.563 -1.966 1.00 70.81 106 ALA A O 1
ATOM 825 N N . GLY A 1 107 ? 6.414 -2.465 -2.207 1.00 71.56 107 GLY A N 1
ATOM 826 C CA . GLY A 1 107 ? 7.132 -3.499 -2.960 1.00 71.56 107 GLY A CA 1
ATOM 827 C C . GLY A 1 107 ? 6.836 -3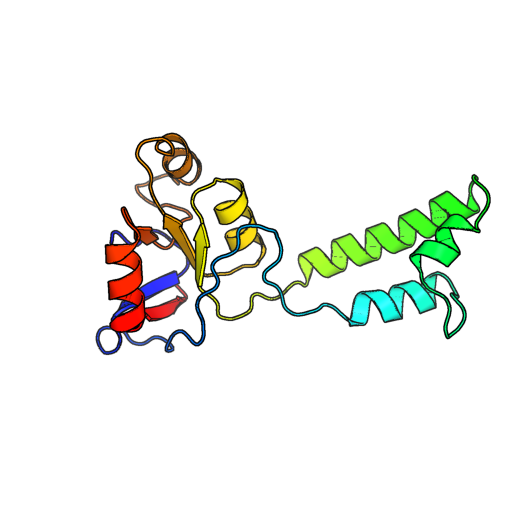.522 -4.467 1.00 71.56 107 GLY A C 1
ATOM 828 O O . GLY A 1 107 ? 7.093 -4.540 -5.130 1.00 71.56 107 GLY A O 1
ATOM 829 N N . CYS A 1 108 ? 6.301 -2.418 -4.990 1.00 74.75 108 CYS A N 1
ATOM 830 C CA . CYS A 1 108 ? 6.017 -2.178 -6.402 1.00 74.75 108 CYS A CA 1
ATOM 831 C C . CYS A 1 108 ? 7.306 -1.941 -7.206 1.00 74.75 108 CYS A C 1
ATOM 833 O O . CYS A 1 108 ? 8.366 -1.673 -6.640 1.00 74.75 108 CYS A O 1
ATOM 835 N N . ALA A 1 109 ? 7.206 -2.014 -8.536 1.00 76.50 109 ALA A N 1
ATOM 836 C CA . ALA A 1 109 ? 8.230 -1.408 -9.384 1.00 76.50 109 ALA A CA 1
ATOM 837 C C . ALA A 1 109 ? 8.024 0.114 -9.371 1.00 76.50 109 ALA A C 1
ATOM 839 O O . ALA A 1 109 ? 6.893 0.556 -9.561 1.00 76.50 109 ALA A O 1
ATOM 840 N N . VAL A 1 110 ? 9.072 0.902 -9.144 1.00 81.69 110 VAL A N 1
ATOM 841 C CA . VAL A 1 110 ? 8.989 2.365 -8.984 1.00 81.69 110 VAL A CA 1
ATOM 842 C C . VAL A 1 110 ? 9.669 3.105 -10.132 1.00 81.69 110 VAL A C 1
ATOM 844 O O . VAL A 1 110 ? 10.831 2.853 -10.452 1.00 81.69 110 VAL A O 1
ATOM 847 N N . VAL A 1 111 ? 8.950 4.037 -10.753 1.00 84.38 111 VAL A N 1
ATOM 848 C CA . VAL A 1 111 ? 9.458 4.906 -11.817 1.00 84.38 111 VAL A CA 1
ATOM 849 C C . VAL A 1 111 ? 9.249 6.360 -11.425 1.00 84.38 111 VAL A C 1
ATOM 851 O O . VAL A 1 111 ? 8.122 6.795 -11.213 1.00 84.38 111 VAL A O 1
ATOM 854 N N . LEU A 1 112 ? 10.340 7.119 -11.370 1.00 84.12 112 LEU A N 1
ATOM 855 C CA . LEU A 1 112 ? 10.279 8.553 -11.107 1.00 84.12 112 LEU A CA 1
ATOM 856 C C . LEU A 1 112 ? 9.955 9.304 -12.402 1.00 84.12 112 LEU A C 1
ATOM 858 O O . LEU A 1 112 ? 10.666 9.154 -13.401 1.00 84.12 112 LEU A O 1
ATOM 862 N N . LEU A 1 113 ? 8.923 10.141 -12.374 1.00 81.75 113 LEU A N 1
ATOM 863 C CA . LEU A 1 113 ? 8.678 11.156 -13.389 1.00 81.75 113 LEU A CA 1
ATOM 864 C C . LEU A 1 113 ? 9.493 12.405 -13.037 1.00 81.75 113 LEU A C 1
ATOM 866 O O . LEU A 1 113 ? 9.168 13.146 -12.113 1.00 81.75 113 LEU A O 1
ATOM 870 N N . ARG A 1 114 ? 10.596 12.620 -13.756 1.00 75.44 114 ARG A N 1
ATOM 871 C CA . ARG A 1 114 ? 11.500 13.747 -13.528 1.00 75.44 114 ARG A CA 1
ATOM 872 C C . ARG A 1 114 ? 10.879 15.026 -14.095 1.00 75.44 114 ARG A C 1
ATOM 874 O O . ARG A 1 114 ? 10.619 15.100 -15.289 1.00 75.44 114 ARG A O 1
ATOM 881 N N . HIS A 1 115 ? 10.728 16.041 -13.250 1.00 70.69 115 HIS A N 1
ATOM 882 C CA . HIS A 1 115 ? 10.462 17.427 -13.648 1.00 70.69 115 HIS A CA 1
ATOM 883 C C . HIS A 1 115 ? 11.714 18.287 -13.420 1.00 70.69 115 HIS A C 1
ATOM 885 O O . HIS A 1 115 ? 12.584 17.901 -12.635 1.00 70.69 115 HIS A O 1
ATOM 891 N N . GLU A 1 116 ? 11.812 19.452 -14.071 1.00 65.25 116 GLU A N 1
ATOM 892 C CA . GLU A 1 116 ? 12.945 20.386 -13.902 1.00 65.25 116 GLU A CA 1
ATOM 893 C C . GLU A 1 116 ? 13.156 20.795 -12.430 1.00 65.25 116 GLU A C 1
ATOM 895 O O . GLU A 1 116 ? 14.288 21.027 -12.009 1.00 65.25 116 GLU A O 1
ATOM 900 N N . ASP A 1 117 ? 12.084 20.775 -11.635 1.00 63.34 117 ASP A N 1
ATOM 901 C CA . ASP A 1 117 ? 12.073 21.158 -10.219 1.00 63.34 117 ASP A CA 1
ATOM 902 C C . ASP A 1 117 ? 12.327 19.988 -9.248 1.00 63.34 117 ASP A C 1
ATOM 904 O O . ASP A 1 117 ? 12.568 20.211 -8.064 1.00 63.34 117 ASP A O 1
ATOM 908 N N . ASN A 1 118 ? 12.336 18.738 -9.734 1.00 59.91 118 ASN A N 1
ATOM 909 C CA . ASN A 1 118 ? 12.421 17.530 -8.894 1.00 59.91 118 ASN A CA 1
ATOM 910 C C . ASN A 1 118 ? 13.819 16.886 -8.925 1.00 59.91 118 ASN A C 1
ATOM 912 O O . ASN A 1 118 ? 13.981 15.709 -8.597 1.00 59.91 118 ASN A O 1
ATOM 916 N N . GLY A 1 119 ? 14.846 17.644 -9.326 1.00 58.44 119 GLY A N 1
ATOM 917 C CA . GLY A 1 119 ? 16.223 17.148 -9.457 1.00 58.44 119 GLY A CA 1
ATOM 918 C C . GLY A 1 119 ? 16.793 16.538 -8.167 1.00 58.44 119 GLY A C 1
ATOM 919 O O . GLY A 1 119 ? 17.535 15.557 -8.224 1.00 58.44 119 GLY A O 1
ATOM 920 N N . ASP A 1 120 ? 16.380 17.049 -7.005 1.00 62.72 120 ASP A N 1
ATOM 921 C CA . ASP A 1 120 ? 16.808 16.539 -5.696 1.00 62.72 120 ASP A CA 1
ATOM 922 C C . ASP A 1 120 ? 16.182 15.177 -5.342 1.00 62.72 120 ASP A C 1
ATOM 924 O O . ASP A 1 120 ? 16.757 14.405 -4.565 1.00 62.72 120 ASP A O 1
ATOM 928 N N . SER A 1 121 ? 15.028 14.843 -5.932 1.00 64.31 121 SER A N 1
ATOM 929 C CA . SER A 1 121 ? 14.301 13.600 -5.654 1.00 64.31 121 SER A CA 1
ATOM 930 C C . SER A 1 121 ? 15.077 12.379 -6.131 1.00 64.31 121 SER A C 1
ATOM 932 O O . SER A 1 121 ? 15.169 11.402 -5.400 1.00 64.31 121 SER A O 1
ATOM 934 N N . GLU A 1 122 ? 15.709 12.432 -7.306 1.00 69.88 122 GLU A N 1
ATOM 935 C CA . GLU A 1 122 ? 16.513 11.319 -7.834 1.00 69.88 122 GLU A CA 1
ATOM 936 C C . GLU A 1 122 ? 17.750 11.029 -6.976 1.00 69.88 122 GLU A C 1
ATOM 938 O O . GLU A 1 122 ? 18.035 9.870 -6.659 1.00 69.88 122 GLU A O 1
ATOM 943 N N . ALA A 1 123 ? 18.471 12.080 -6.570 1.00 68.25 123 ALA A N 1
ATOM 944 C CA . ALA A 1 123 ? 19.674 11.953 -5.754 1.00 68.25 123 ALA A CA 1
ATOM 945 C C . ALA A 1 123 ? 19.381 11.269 -4.409 1.00 68.25 123 ALA A C 1
ATOM 947 O O . ALA A 1 123 ? 20.206 10.503 -3.908 1.00 68.25 123 ALA A O 1
ATOM 948 N N . ALA A 1 124 ? 18.182 11.477 -3.856 1.00 70.69 124 ALA A N 1
ATOM 949 C CA . ALA A 1 124 ? 17.749 10.849 -2.613 1.00 70.69 124 ALA A CA 1
ATOM 950 C C . ALA A 1 124 ? 17.575 9.318 -2.702 1.00 70.69 124 ALA A C 1
ATOM 952 O O . ALA A 1 124 ? 17.555 8.652 -1.664 1.00 70.69 124 ALA A O 1
ATOM 953 N N . PHE A 1 125 ? 17.467 8.752 -3.910 1.00 71.56 125 PHE A N 1
ATOM 954 C CA . PHE A 1 125 ? 17.326 7.307 -4.134 1.00 71.56 125 PHE A CA 1
ATOM 955 C C . PHE A 1 125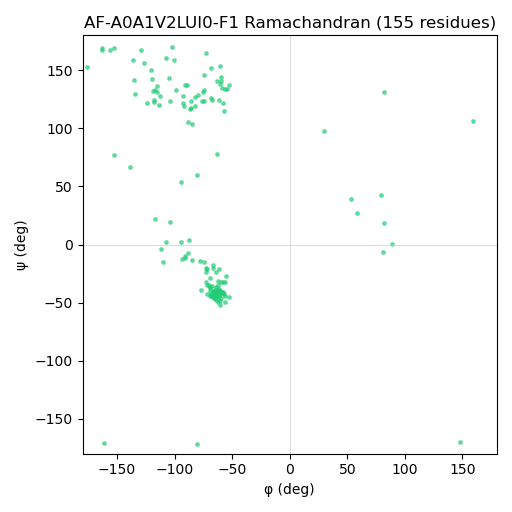 ? 18.586 6.645 -4.698 1.00 71.56 125 PHE A C 1
ATOM 957 O O . PHE A 1 125 ? 18.586 5.431 -4.923 1.00 71.56 125 PHE A O 1
ATOM 964 N N . ALA A 1 126 ? 19.668 7.406 -4.883 1.00 71.12 126 ALA A N 1
ATOM 965 C CA . ALA A 1 126 ? 20.956 6.862 -5.280 1.00 71.12 126 ALA A CA 1
ATOM 966 C C . ALA A 1 126 ? 21.514 5.908 -4.207 1.00 71.12 126 ALA A C 1
ATOM 968 O O . ALA A 1 126 ? 21.419 6.142 -3.001 1.00 71.12 126 ALA A O 1
ATOM 969 N N . VAL A 1 127 ? 22.121 4.815 -4.660 1.00 66.44 127 VAL A N 1
ATOM 970 C CA . VAL A 1 127 ? 22.796 3.801 -3.846 1.00 66.44 127 VAL A CA 1
ATOM 971 C C . VAL A 1 127 ? 24.257 3.724 -4.293 1.00 66.44 127 VAL A C 1
ATOM 973 O O . VAL A 1 127 ? 24.595 3.975 -5.453 1.00 66.44 127 VAL A O 1
ATOM 976 N N . GLU A 1 128 ? 25.144 3.376 -3.366 1.00 62.97 128 GLU A N 1
ATOM 977 C CA . GLU A 1 128 ? 26.578 3.248 -3.622 1.00 62.97 128 GLU A CA 1
ATOM 978 C C . GLU A 1 128 ? 26.867 2.329 -4.830 1.00 62.97 128 GLU A C 1
ATOM 980 O O . GLU A 1 128 ? 26.244 1.279 -5.010 1.00 62.97 128 GLU A O 1
ATOM 985 N N . GLY A 1 129 ? 27.810 2.734 -5.688 1.00 55.84 129 GLY A N 1
ATOM 986 C CA . GLY A 1 129 ? 28.206 1.947 -6.861 1.00 55.84 129 GLY A CA 1
ATOM 987 C C . GLY A 1 129 ? 27.261 2.034 -8.069 1.00 55.84 129 GLY A C 1
ATOM 988 O O . GLY A 1 129 ? 27.025 1.022 -8.724 1.00 55.84 129 GLY A O 1
ATOM 989 N N . SER A 1 130 ? 26.759 3.231 -8.404 1.00 57.97 130 SER A N 1
ATOM 990 C CA . SER A 1 130 ? 25.884 3.484 -9.573 1.00 57.97 130 SER A CA 1
ATOM 991 C C . SER A 1 130 ? 24.582 2.673 -9.569 1.00 57.97 130 SER A C 1
ATOM 993 O O . SER A 1 130 ? 24.044 2.347 -10.624 1.00 57.97 130 SER A O 1
ATOM 995 N N . LYS A 1 131 ? 24.084 2.299 -8.389 1.00 60.62 131 LYS A N 1
ATOM 996 C CA . LYS A 1 131 ? 22.772 1.668 -8.226 1.00 60.62 131 LYS A CA 1
ATOM 997 C C . LYS A 1 131 ? 21.774 2.722 -7.756 1.00 60.62 131 LYS A C 1
ATOM 999 O O . LYS A 1 131 ? 22.155 3.746 -7.208 1.00 60.62 131 LYS A O 1
ATOM 1004 N N . SER A 1 132 ? 20.496 2.472 -7.967 1.00 77.88 132 SER A N 1
ATOM 1005 C CA . SER A 1 132 ? 19.401 3.283 -7.444 1.00 77.88 132 SER A CA 1
ATOM 1006 C C . SER A 1 132 ? 18.429 2.339 -6.752 1.00 77.88 132 SER A C 1
ATOM 1008 O O . SER A 1 132 ? 18.548 1.112 -6.851 1.00 77.88 132 SER A O 1
ATOM 1010 N N . LYS A 1 133 ? 17.502 2.908 -5.994 1.00 79.50 133 LYS A N 1
ATOM 1011 C CA . LYS A 1 133 ? 16.294 2.197 -5.577 1.00 79.50 133 LYS A CA 1
ATOM 1012 C C . LYS A 1 133 ? 15.198 2.276 -6.652 1.00 79.50 133 LYS A C 1
ATOM 1014 O O . LYS A 1 133 ? 14.242 1.521 -6.564 1.00 79.50 133 LYS A O 1
ATOM 1019 N N . LEU A 1 134 ? 15.342 3.159 -7.645 1.00 81.38 134 LEU A N 1
ATOM 1020 C CA . LEU A 1 134 ? 14.354 3.414 -8.698 1.00 81.38 134 LEU A CA 1
ATOM 1021 C C . LEU A 1 134 ? 14.495 2.452 -9.886 1.00 81.38 134 LEU A C 1
ATOM 1023 O O . LEU A 1 134 ? 15.525 2.429 -10.556 1.00 81.38 134 LEU A O 1
ATOM 1027 N N . ASP A 1 135 ? 13.437 1.731 -10.246 1.00 80.44 135 ASP A N 1
ATOM 1028 C CA . ASP A 1 135 ? 13.459 0.794 -11.378 1.00 80.44 135 ASP A CA 1
ATOM 1029 C C . ASP A 1 135 ? 13.480 1.507 -12.747 1.00 80.44 135 ASP A C 1
ATOM 1031 O O . ASP A 1 135 ? 13.932 0.931 -13.743 1.00 80.44 135 ASP A O 1
ATOM 1035 N N . GLY A 1 136 ? 13.070 2.780 -12.801 1.00 82.38 136 GLY A N 1
ATOM 1036 C CA . GLY A 1 136 ? 13.215 3.631 -13.979 1.00 82.38 136 GLY A CA 1
ATOM 1037 C C . GLY A 1 136 ? 13.050 5.122 -13.693 1.00 82.38 136 GLY A C 1
ATOM 1038 O O . GLY A 1 136 ? 12.603 5.537 -12.627 1.00 82.38 136 GLY A O 1
ATOM 1039 N N . ILE A 1 137 ? 13.424 5.930 -14.681 1.00 82.88 137 ILE A N 1
ATOM 1040 C CA . ILE A 1 137 ? 13.207 7.377 -14.689 1.00 82.88 137 ILE A CA 1
ATOM 1041 C C . ILE A 1 137 ? 12.673 7.735 -16.069 1.00 82.88 137 ILE A C 1
ATOM 1043 O O . ILE A 1 137 ? 13.269 7.332 -17.073 1.00 82.88 137 ILE A O 1
ATOM 1047 N N . VAL A 1 138 ? 11.567 8.468 -16.093 1.00 83.00 138 VAL A N 1
ATOM 1048 C CA . VAL A 1 138 ? 10.973 9.057 -17.296 1.00 83.00 138 VAL A CA 1
ATOM 1049 C C . VAL A 1 138 ? 11.041 10.569 -17.167 1.00 83.00 138 VAL A C 1
ATOM 1051 O O . VAL A 1 138 ? 10.808 11.103 -16.086 1.00 83.00 138 VAL A O 1
ATOM 1054 N N . THR A 1 139 ? 11.418 11.273 -18.229 1.00 79.56 139 THR A N 1
ATOM 1055 C CA . THR A 1 139 ? 11.617 12.735 -18.160 1.00 79.56 139 THR A CA 1
ATOM 1056 C C . THR A 1 139 ? 10.390 13.538 -18.556 1.00 79.56 139 THR A C 1
ATOM 1058 O O . THR A 1 139 ? 10.348 14.741 -18.330 1.00 79.56 139 THR A O 1
ATOM 1061 N N . ASP A 1 140 ? 9.395 12.890 -19.156 1.00 75.25 140 ASP A N 1
ATOM 1062 C CA . ASP A 1 140 ? 8.123 13.510 -19.489 1.00 75.25 140 ASP A CA 1
ATOM 1063 C C . ASP A 1 140 ? 6.998 12.467 -19.603 1.00 75.25 140 ASP A C 1
ATOM 1065 O O . ASP A 1 140 ? 7.214 11.250 -19.666 1.00 75.25 140 ASP A O 1
ATOM 1069 N N . PHE A 1 141 ? 5.762 12.966 -19.640 1.00 72.94 141 PHE A N 1
ATOM 1070 C CA . PHE A 1 141 ? 4.567 12.138 -19.795 1.00 72.94 141 PHE A CA 1
ATOM 1071 C C . PHE A 1 141 ? 4.497 11.406 -21.140 1.00 72.94 141 PHE A C 1
ATOM 1073 O O . PHE A 1 141 ? 3.803 10.395 -21.241 1.00 72.94 141 PHE A O 1
ATOM 1080 N N . PHE A 1 142 ? 5.176 11.892 -22.179 1.00 74.06 142 PHE A N 1
ATOM 1081 C CA . PHE A 1 142 ? 5.137 11.296 -23.511 1.00 74.06 142 PHE A CA 1
ATOM 1082 C C . PHE A 1 142 ? 6.004 10.033 -23.578 1.00 74.06 142 PHE A C 1
ATOM 1084 O O . PHE A 1 142 ? 5.593 9.031 -24.166 1.00 74.06 142 PHE A O 1
ATOM 1091 N N . GLU A 1 143 ? 7.170 10.047 -22.929 1.00 74.06 143 GLU A N 1
ATOM 1092 C CA . GLU A 1 143 ? 8.024 8.876 -22.728 1.00 74.06 143 GLU A CA 1
ATOM 1093 C C . GLU A 1 143 ? 7.272 7.800 -21.947 1.00 74.06 143 GLU A C 1
ATOM 1095 O O . GLU A 1 143 ? 7.229 6.642 -22.368 1.00 74.06 143 GLU A O 1
ATOM 1100 N N . LEU A 1 144 ? 6.598 8.196 -20.866 1.00 74.44 144 LEU A N 1
ATOM 1101 C CA . LEU A 1 144 ? 5.759 7.294 -20.091 1.00 74.44 144 LEU A CA 1
ATOM 1102 C C . LEU A 1 144 ? 4.621 6.718 -20.935 1.00 74.44 144 LEU A C 1
ATOM 1104 O O . LEU A 1 144 ? 4.485 5.502 -21.023 1.00 74.44 144 LEU A O 1
ATOM 1108 N N . TYR A 1 145 ? 3.846 7.564 -21.614 1.00 72.62 145 TYR A N 1
ATOM 1109 C CA . TYR A 1 145 ? 2.760 7.135 -22.496 1.00 72.62 145 TYR A CA 1
ATOM 1110 C C . TYR A 1 145 ? 3.233 6.108 -23.529 1.00 72.62 145 TYR A C 1
ATOM 1112 O O . TYR A 1 145 ? 2.593 5.073 -23.708 1.00 72.62 145 TYR A O 1
ATOM 1120 N N . LYS A 1 146 ? 4.385 6.352 -24.159 1.00 70.44 146 LYS A N 1
ATOM 1121 C CA . LYS A 1 146 ? 4.969 5.438 -25.139 1.00 70.44 146 LYS A CA 1
ATOM 1122 C C . LYS A 1 146 ? 5.367 4.098 -24.516 1.00 70.44 146 LYS A C 1
ATOM 1124 O O . LYS A 1 146 ? 5.035 3.057 -25.071 1.00 70.44 146 LYS A O 1
ATOM 1129 N N . LEU A 1 147 ? 6.000 4.111 -23.342 1.00 70.50 147 LEU A N 1
ATOM 1130 C CA . LEU A 1 147 ? 6.337 2.887 -22.606 1.00 70.50 147 LEU A CA 1
ATOM 1131 C C . LEU A 1 147 ? 5.089 2.069 -22.254 1.00 70.50 147 LEU A C 1
ATOM 1133 O O . LEU A 1 147 ? 5.101 0.844 -22.369 1.00 70.50 147 LEU A O 1
ATOM 1137 N N . LEU A 1 148 ? 4.000 2.734 -21.861 1.00 71.19 148 LEU A N 1
ATOM 1138 C CA . LEU A 1 148 ? 2.737 2.063 -21.556 1.00 71.19 148 LEU A CA 1
ATOM 1139 C C . LEU A 1 148 ? 2.067 1.485 -22.807 1.00 71.19 148 LEU A C 1
ATOM 1141 O O . LEU A 1 148 ? 1.538 0.377 -22.745 1.00 71.19 148 LEU A O 1
ATOM 1145 N N . GLN A 1 149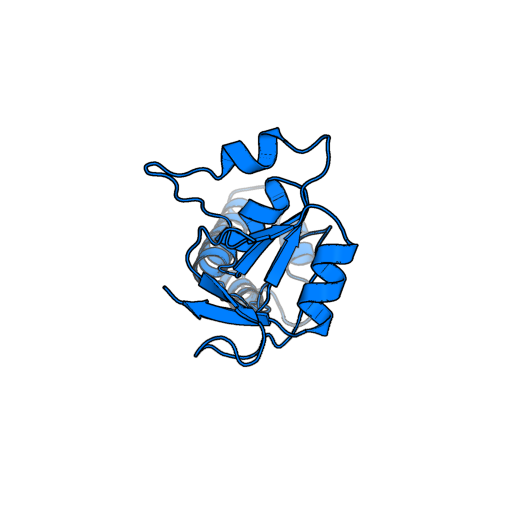 ? 2.102 2.205 -23.933 1.00 69.06 149 GLN A N 1
ATOM 1146 C CA . GLN A 1 149 ? 1.568 1.720 -25.210 1.00 69.06 149 GLN A CA 1
ATOM 1147 C C . GLN A 1 149 ? 2.336 0.511 -25.745 1.00 69.06 149 GLN A C 1
ATOM 1149 O O . GLN A 1 149 ? 1.718 -0.441 -26.221 1.00 69.06 149 GLN A O 1
ATOM 1154 N N . ASP A 1 150 ? 3.664 0.547 -25.654 1.00 72.75 150 ASP A N 1
ATOM 1155 C CA . ASP A 1 150 ? 4.538 -0.521 -26.143 1.00 72.75 150 ASP A CA 1
ATOM 1156 C C . ASP A 1 150 ? 4.509 -1.757 -25.218 1.00 72.75 150 ASP A C 1
ATOM 1158 O O . ASP A 1 150 ? 4.904 -2.857 -25.613 1.00 72.75 150 ASP A O 1
ATOM 1162 N N . GLY A 1 151 ? 3.983 -1.591 -24.000 1.00 59.81 151 GLY A N 1
ATOM 1163 C CA . GLY A 1 151 ? 3.842 -2.628 -22.992 1.00 59.81 151 GLY A CA 1
ATOM 1164 C C . GLY A 1 151 ? 5.141 -2.856 -22.224 1.00 59.81 151 GLY A C 1
ATOM 1165 O O . GLY A 1 151 ? 6.214 -3.045 -22.798 1.00 59.81 151 GLY A O 1
ATOM 1166 N N . ILE A 1 152 ? 5.033 -2.882 -20.897 1.00 69.06 152 ILE A N 1
ATOM 1167 C CA . ILE A 1 152 ? 6.168 -3.074 -19.992 1.00 69.06 152 ILE A CA 1
ATOM 1168 C C . ILE A 1 152 ? 6.130 -4.493 -19.433 1.00 69.06 152 ILE A C 1
ATOM 1170 O O . ILE A 1 152 ? 5.070 -5.048 -19.148 1.00 69.06 152 ILE A O 1
ATOM 1174 N N . VAL A 1 153 ? 7.304 -5.078 -19.262 1.00 64.12 153 VAL A N 1
ATOM 1175 C CA . VAL A 1 153 ? 7.526 -6.379 -18.645 1.00 64.12 153 VAL A CA 1
ATOM 1176 C C . VAL A 1 153 ? 8.361 -6.167 -17.388 1.00 64.12 153 VAL A C 1
ATOM 1178 O O . VAL A 1 153 ? 9.352 -5.442 -17.443 1.00 64.12 153 VAL A O 1
ATOM 1181 N N . VAL A 1 154 ? 7.964 -6.780 -16.270 1.00 62.50 154 VAL A N 1
ATOM 1182 C CA . VAL A 1 154 ? 8.645 -6.629 -14.973 1.00 62.50 154 VAL A CA 1
ATOM 1183 C C . VAL A 1 154 ? 9.280 -7.960 -14.564 1.00 62.50 154 VAL A C 1
ATOM 1185 O O . VAL A 1 154 ? 8.579 -8.958 -14.398 1.00 62.50 154 VAL A O 1
ATOM 1188 N N . ASP A 1 155 ? 10.602 -7.965 -14.387 1.00 64.56 155 ASP A N 1
ATOM 1189 C CA . ASP A 1 155 ? 11.402 -9.112 -13.933 1.00 64.56 155 ASP A CA 1
ATOM 1190 C C . ASP A 1 155 ? 12.037 -8.830 -12.573 1.00 64.56 155 ASP A C 1
ATOM 1192 O O . ASP A 1 155 ? 12.669 -7.794 -12.417 1.00 64.56 155 ASP A O 1
ATOM 1196 N N . ARG A 1 156 ? 11.934 -9.737 -11.594 1.00 59.25 156 ARG A N 1
ATOM 1197 C CA . ARG A 1 156 ? 12.617 -9.582 -10.293 1.00 59.25 156 ARG A CA 1
ATOM 1198 C C . ARG A 1 156 ? 14.091 -9.988 -10.421 1.00 59.25 156 ARG A C 1
ATOM 1200 O O . ARG A 1 156 ? 14.365 -11.082 -10.912 1.00 59.25 156 ARG A O 1
ATOM 1207 N N . ILE A 1 157 ? 15.009 -9.127 -9.975 1.00 57.03 157 ILE A N 1
ATOM 1208 C CA . ILE A 1 157 ? 16.472 -9.318 -10.003 1.00 57.03 157 ILE A CA 1
ATOM 1209 C C . ILE A 1 157 ? 17.022 -9.536 -8.590 1.00 57.03 157 ILE A C 1
ATOM 1211 O O . ILE A 1 157 ? 16.464 -8.950 -7.633 1.00 57.03 157 ILE A O 1
#

Mean predicted aligned error: 14.07 Å

Radius of gyration: 20.06 Å; Cα contacts (8 Å, |Δi|>4): 240; chains: 1; bounding box: 51×34×57 Å

Nearest PDB structures (foldseek):
  3l8h-assembly4_D  TM=5.007E-01  e=1.216E-01  Bordetella bronchiseptica
  4wb3-assembly1_A  TM=4.174E-01  e=2.055E+00  Mus musculus
  3hqb-assembly1_A  TM=3.415E-01  e=3.048E+00  Homo sapiens
  4uw9-assembly1_A  TM=2.806E-01  e=8.185E-01  Pyrococcus sp. ST04
  7y64-assembly1_E  TM=3.870E-01  e=5.508E+00  Homo sapiens